Protein AF-A0A8T3V1D5-F1 (afdb_monomer_lite)

Structure (mmCIF, N/CA/C/O backbone):
data_AF-A0A8T3V1D5-F1
#
_entry.id   AF-A0A8T3V1D5-F1
#
loop_
_atom_site.group_PDB
_atom_site.id
_atom_site.type_symbol
_atom_site.label_atom_id
_atom_site.label_alt_id
_atom_site.label_comp_id
_atom_site.label_asym_id
_atom_site.label_entity_id
_atom_site.label_seq_id
_atom_site.pdbx_PDB_ins_code
_atom_site.Cartn_x
_atom_site.Cartn_y
_atom_site.Cartn_z
_atom_site.occupancy
_atom_site.B_iso_or_equiv
_atom_site.auth_seq_id
_atom_site.auth_comp_id
_atom_site.auth_asym_id
_atom_site.auth_atom_id
_atom_site.pdbx_PDB_model_num
ATOM 1 N N . MET A 1 1 ? 16.386 8.912 -8.392 1.00 61.09 1 MET A N 1
ATOM 2 C CA . MET A 1 1 ? 15.113 9.664 -8.359 1.00 61.09 1 MET A CA 1
ATOM 3 C C . MET A 1 1 ? 14.373 9.225 -7.113 1.00 61.09 1 MET A C 1
ATOM 5 O O . MET A 1 1 ? 14.290 8.027 -6.872 1.00 61.09 1 MET A O 1
ATOM 9 N N . GLU A 1 2 ? 13.910 10.160 -6.298 1.00 72.56 2 GLU A N 1
ATOM 10 C CA . GLU A 1 2 ? 13.157 9.846 -5.081 1.00 72.56 2 GLU A CA 1
ATOM 11 C C . GLU A 1 2 ? 11.675 10.071 -5.364 1.00 72.56 2 GLU A C 1
ATOM 13 O O . GLU A 1 2 ? 11.293 11.124 -5.879 1.00 72.56 2 GLU A O 1
ATOM 18 N N . THR A 1 3 ? 10.842 9.078 -5.063 1.00 81.62 3 THR A N 1
ATOM 19 C CA . THR A 1 3 ? 9.396 9.161 -5.291 1.00 81.62 3 THR A CA 1
ATOM 20 C C . THR A 1 3 ? 8.678 9.093 -3.958 1.00 81.62 3 THR A C 1
ATOM 22 O O . THR A 1 3 ? 9.106 8.416 -3.029 1.00 81.62 3 THR A O 1
ATOM 25 N N . LYS A 1 4 ? 7.585 9.839 -3.828 1.00 86.75 4 LYS A N 1
ATOM 26 C CA . LYS A 1 4 ? 6.781 9.853 -2.610 1.00 86.75 4 LYS A CA 1
ATOM 27 C C . LYS A 1 4 ? 5.651 8.841 -2.747 1.00 86.75 4 LYS A C 1
ATOM 29 O O . LYS A 1 4 ? 4.759 9.029 -3.567 1.00 86.75 4 LYS A O 1
ATOM 34 N N . LEU A 1 5 ? 5.668 7.805 -1.918 1.00 87.62 5 LEU A N 1
ATOM 35 C CA . LEU A 1 5 ? 4.566 6.862 -1.783 1.00 87.62 5 LEU A CA 1
ATOM 36 C C . LEU A 1 5 ? 3.598 7.366 -0.709 1.00 87.62 5 LEU A C 1
ATOM 38 O O . LEU A 1 5 ? 4.024 7.767 0.377 1.00 87.62 5 LEU A O 1
ATOM 42 N N . VAL A 1 6 ? 2.297 7.351 -0.999 1.00 89.88 6 VAL A N 1
ATOM 43 C CA . VAL A 1 6 ? 1.248 7.753 -0.053 1.00 89.88 6 VAL A CA 1
ATOM 44 C C . VAL A 1 6 ? 0.355 6.556 0.247 1.00 89.88 6 VAL A C 1
ATOM 46 O O . VAL A 1 6 ? -0.416 6.114 -0.599 1.00 89.88 6 VAL A O 1
ATOM 49 N N . ILE A 1 7 ? 0.450 6.047 1.471 1.00 89.88 7 ILE A N 1
ATOM 50 C CA . ILE A 1 7 ? -0.368 4.955 1.986 1.00 89.88 7 ILE A CA 1
ATOM 51 C C . ILE A 1 7 ? -1.549 5.557 2.743 1.00 89.88 7 ILE A C 1
ATOM 53 O O . ILE A 1 7 ? -1.367 6.301 3.705 1.00 89.88 7 ILE A O 1
ATOM 57 N N . ASN A 1 8 ? -2.769 5.237 2.322 1.00 90.19 8 ASN A N 1
ATOM 58 C CA . ASN A 1 8 ? -3.981 5.622 3.037 1.00 90.19 8 ASN A CA 1
ATOM 59 C C . ASN A 1 8 ? -4.513 4.411 3.797 1.00 90.19 8 ASN A C 1
ATOM 61 O O . ASN A 1 8 ? -4.872 3.417 3.171 1.00 90.19 8 ASN A O 1
ATOM 65 N N . ASP A 1 9 ? -4.582 4.505 5.124 1.00 88.69 9 ASP A N 1
ATOM 66 C CA . ASP A 1 9 ? -5.250 3.503 5.948 1.00 88.69 9 ASP A CA 1
ATOM 67 C C . ASP A 1 9 ? -6.713 3.923 6.181 1.00 88.69 9 ASP A C 1
ATOM 69 O O . ASP A 1 9 ? -6.969 4.867 6.944 1.00 88.69 9 ASP A O 1
ATOM 73 N N . PRO A 1 10 ? -7.694 3.256 5.541 1.00 87.06 10 PRO A N 1
ATOM 74 C CA . PRO A 1 10 ? -9.107 3.583 5.711 1.00 87.06 10 PRO A CA 1
ATOM 75 C C . PRO A 1 10 ? -9.615 3.271 7.125 1.00 87.06 10 PRO A C 1
ATOM 77 O O . PRO A 1 10 ? -10.577 3.897 7.568 1.00 87.06 10 PRO A O 1
ATOM 80 N N . THR A 1 11 ? -8.961 2.353 7.846 1.00 87.88 11 THR A N 1
ATOM 81 C CA . THR A 1 11 ? -9.357 1.940 9.201 1.00 87.88 11 THR A CA 1
ATOM 82 C C . THR A 1 11 ? -9.113 3.062 10.203 1.00 87.88 11 THR A C 1
ATOM 84 O O . THR A 1 11 ? -10.023 3.484 10.916 1.00 87.88 11 THR A O 1
ATOM 87 N N . SER A 1 12 ? -7.895 3.604 10.214 1.00 88.50 12 SER A N 1
ATOM 88 C CA . SER A 1 12 ? -7.513 4.718 11.085 1.00 88.50 12 SER A CA 1
ATOM 89 C C . SER A 1 12 ? -7.883 6.084 10.506 1.00 88.50 12 SER A C 1
ATOM 91 O O . SER A 1 12 ? -7.723 7.089 11.199 1.00 88.50 12 SER A O 1
ATOM 93 N N . LYS A 1 13 ? -8.342 6.140 9.245 1.00 90.06 13 LYS A N 1
ATOM 94 C CA . LYS A 1 13 ? -8.567 7.373 8.466 1.00 90.06 13 LYS A CA 1
ATOM 95 C C . LYS A 1 13 ? -7.329 8.276 8.434 1.00 90.06 13 LYS A C 1
ATOM 97 O O . LYS A 1 13 ? -7.433 9.499 8.535 1.00 90.06 13 LYS A O 1
ATOM 102 N N . LYS A 1 14 ? -6.147 7.663 8.337 1.00 90.06 14 LYS A N 1
ATOM 103 C CA . LYS A 1 14 ? -4.852 8.353 8.328 1.00 90.06 14 LYS A CA 1
ATOM 104 C C . LYS A 1 14 ? -4.127 8.108 7.016 1.00 90.06 14 LYS A C 1
ATOM 106 O O . LYS A 1 14 ? -4.186 7.018 6.453 1.00 90.06 14 LYS A O 1
ATOM 111 N N . SER A 1 15 ? -3.401 9.126 6.575 1.00 89.62 15 SER A N 1
ATOM 112 C CA . SER A 1 15 ? -2.534 9.059 5.404 1.00 89.62 15 SER A CA 1
ATOM 113 C C . SER A 1 15 ? -1.082 9.145 5.857 1.00 89.62 15 SER A C 1
ATOM 115 O O . SER A 1 15 ? -0.699 10.066 6.579 1.00 89.62 15 SER A O 1
ATOM 117 N N . TYR A 1 16 ? -0.274 8.192 5.418 1.00 88.62 16 TYR A N 1
ATOM 118 C CA . TYR A 1 16 ? 1.150 8.100 5.694 1.00 88.62 16 TYR A CA 1
ATOM 119 C C . TYR A 1 16 ? 1.894 8.307 4.388 1.00 88.62 16 TYR A C 1
ATOM 121 O O . TYR A 1 16 ? 1.673 7.582 3.423 1.00 88.62 16 TYR A O 1
ATOM 129 N N . SER A 1 17 ? 2.779 9.294 4.339 1.00 88.75 17 SER A N 1
ATOM 130 C CA . SER A 1 17 ? 3.627 9.491 3.171 1.00 88.75 17 SER A CA 1
ATOM 131 C C . 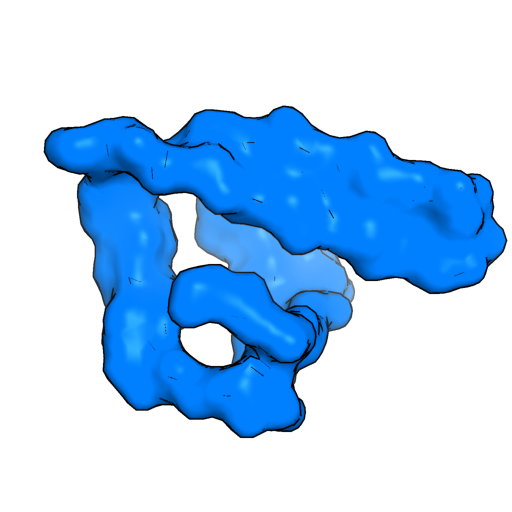SER A 1 17 ? 5.067 9.148 3.484 1.00 88.75 17 SER A C 1
ATOM 133 O O . SER A 1 17 ? 5.620 9.678 4.448 1.00 88.75 17 SER A O 1
ATOM 135 N N . LYS A 1 18 ? 5.672 8.315 2.644 1.00 86.75 18 LYS A N 1
ATOM 136 C CA . LYS A 1 18 ? 7.055 7.874 2.774 1.00 86.75 18 LYS A CA 1
ATOM 137 C C . LYS A 1 18 ? 7.797 8.151 1.475 1.00 86.75 18 LYS A C 1
ATOM 139 O O . LYS A 1 18 ? 7.292 7.862 0.393 1.00 86.75 18 LYS A O 1
ATOM 144 N N . THR A 1 19 ? 8.986 8.726 1.584 1.00 87.62 19 THR A N 1
ATOM 145 C CA . THR A 1 19 ? 9.905 8.820 0.450 1.00 87.62 19 THR A CA 1
ATOM 146 C C . THR A 1 19 ? 10.498 7.436 0.209 1.00 87.62 19 THR A C 1
ATOM 148 O O . THR A 1 19 ? 11.032 6.828 1.137 1.00 87.62 19 THR A O 1
ATOM 151 N N . VAL A 1 20 ? 10.354 6.928 -1.010 1.00 85.81 20 VAL A N 1
ATOM 152 C CA . VAL A 1 20 ? 10.893 5.643 -1.453 1.00 85.81 20 VAL A CA 1
ATOM 153 C C . VAL A 1 20 ? 12.014 5.868 -2.463 1.00 85.81 20 VAL A C 1
ATOM 155 O O . VAL A 1 20 ? 11.935 6.735 -3.341 1.00 85.81 20 VAL A O 1
ATOM 158 N N . SER A 1 21 ? 13.074 5.080 -2.309 1.00 85.94 21 SER A N 1
ATOM 159 C CA . SER A 1 21 ? 14.221 5.067 -3.213 1.00 85.94 21 SER A CA 1
ATOM 160 C C . SER A 1 21 ? 13.868 4.396 -4.541 1.00 85.94 21 SER A C 1
ATOM 162 O O . SER A 1 21 ? 12.873 3.681 -4.662 1.00 85.94 21 SER A O 1
ATOM 164 N N . THR A 1 22 ? 14.716 4.592 -5.552 1.00 81.38 22 THR A N 1
ATOM 165 C CA . THR A 1 22 ? 14.538 3.962 -6.872 1.00 81.38 22 THR A CA 1
ATOM 166 C C . THR A 1 22 ? 14.572 2.426 -6.797 1.00 81.38 22 THR A C 1
ATOM 168 O O . THR A 1 22 ? 13.852 1.760 -7.535 1.00 81.38 22 THR A O 1
ATOM 17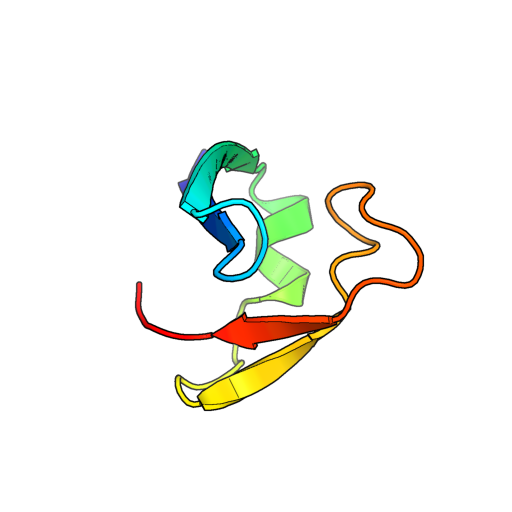1 N N . GLU A 1 23 ? 15.357 1.858 -5.879 1.00 82.50 23 GLU A N 1
ATOM 172 C CA . GLU A 1 23 ? 15.434 0.408 -5.647 1.00 82.50 23 GLU A CA 1
ATOM 173 C C . GLU A 1 23 ? 14.083 -0.156 -5.180 1.00 82.50 23 GLU A C 1
ATOM 175 O O . GLU A 1 23 ? 13.542 -1.067 -5.800 1.00 82.50 23 GLU A O 1
ATOM 180 N N . GLU A 1 24 ? 13.471 0.479 -4.179 1.00 81.44 24 GLU A N 1
ATOM 181 C CA . GLU A 1 24 ? 12.158 0.111 -3.632 1.00 81.44 24 GLU A CA 1
ATOM 182 C C . GLU A 1 24 ? 11.032 0.253 -4.664 1.00 81.44 24 GLU A C 1
ATOM 184 O O . GLU A 1 24 ? 10.130 -0.583 -4.739 1.00 81.44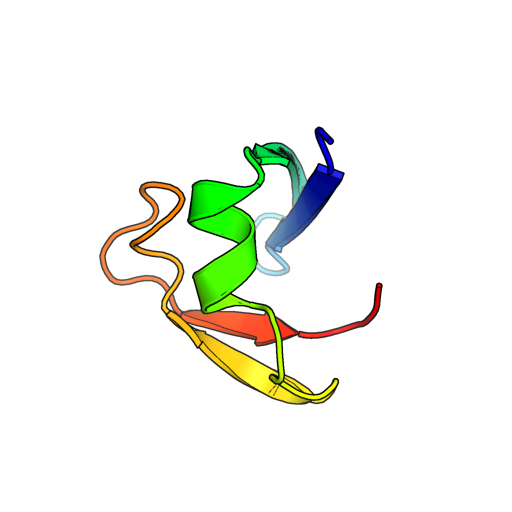 24 GLU A O 1
ATOM 189 N N . MET A 1 25 ? 11.119 1.285 -5.511 1.00 79.12 25 MET A N 1
ATOM 190 C CA . MET A 1 25 ? 10.184 1.525 -6.614 1.00 79.12 25 MET A CA 1
ATOM 191 C C . MET A 1 25 ? 10.147 0.382 -7.633 1.00 79.12 25 MET A C 1
ATOM 193 O O . MET A 1 25 ? 9.126 0.203 -8.293 1.00 79.12 25 MET A O 1
ATOM 197 N N . SER A 1 26 ? 11.209 -0.421 -7.742 1.00 81.81 26 SER A N 1
ATOM 198 C CA . SER A 1 26 ? 11.249 -1.554 -8.676 1.00 81.81 26 SER A CA 1
ATOM 199 C C . SER A 1 26 ? 10.205 -2.626 -8.345 1.00 81.81 26 SER A C 1
ATOM 201 O O . SER A 1 26 ? 9.715 -3.282 -9.257 1.00 81.81 26 SER A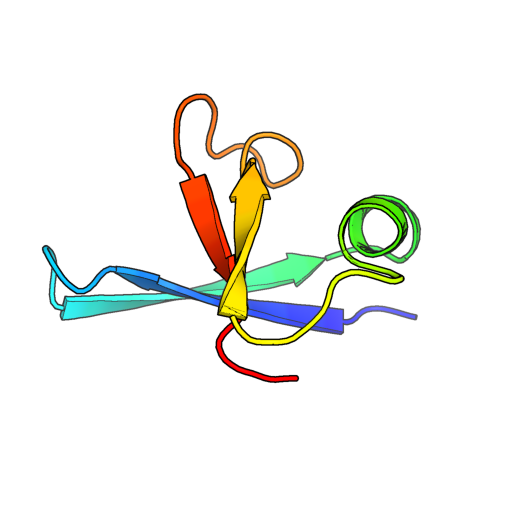 O 1
ATOM 203 N N . ASN A 1 27 ? 9.798 -2.753 -7.075 1.00 80.12 27 ASN A N 1
ATOM 204 C CA . ASN A 1 27 ? 8.739 -3.684 -6.654 1.00 80.12 27 ASN A CA 1
ATOM 205 C C . ASN A 1 27 ? 7.331 -3.231 -7.070 1.00 80.12 27 ASN A C 1
ATOM 207 O O . ASN A 1 27 ? 6.405 -4.035 -7.123 1.00 80.12 27 ASN A O 1
ATOM 211 N N . ILE A 1 28 ? 7.167 -1.938 -7.350 1.00 80.31 28 ILE A N 1
ATOM 212 C CA . ILE A 1 28 ? 5.903 -1.319 -7.768 1.00 80.31 28 ILE A CA 1
ATOM 213 C C . ILE A 1 28 ? 5.866 -1.095 -9.284 1.00 80.31 28 ILE A C 1
ATOM 215 O O . ILE A 1 28 ? 4.800 -0.908 -9.871 1.00 80.31 28 ILE A O 1
ATOM 219 N N . PHE A 1 29 ? 7.034 -1.107 -9.927 1.00 78.81 29 PHE A N 1
ATOM 220 C CA . PHE A 1 29 ? 7.190 -0.843 -11.347 1.00 78.81 29 PHE A CA 1
ATOM 221 C C . PHE A 1 29 ? 6.613 -1.997 -12.176 1.00 78.81 29 PHE A C 1
ATOM 223 O O . PHE A 1 29 ? 7.077 -3.130 -12.103 1.00 78.81 29 PHE A O 1
ATOM 230 N N . GLY A 1 30 ? 5.594 -1.702 -12.985 1.00 82.12 30 GLY A N 1
ATOM 231 C CA . GLY A 1 30 ? 4.903 -2.691 -13.822 1.00 82.12 30 GLY A CA 1
ATOM 232 C C . GLY A 1 30 ? 3.589 -3.218 -13.242 1.00 82.12 30 GLY A C 1
ATOM 233 O O . GLY A 1 30 ? 2.829 -3.845 -13.980 1.00 82.12 30 GLY A O 1
ATOM 234 N N . LEU A 1 31 ? 3.280 -2.911 -11.979 1.00 86.06 31 LEU A N 1
ATOM 235 C CA . LEU A 1 31 ? 1.964 -3.182 -11.404 1.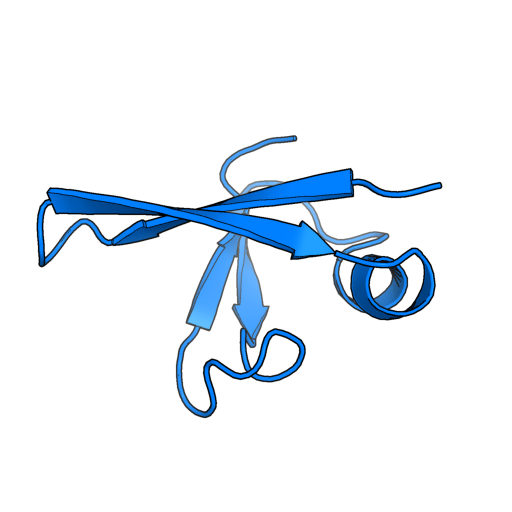00 86.06 31 LEU A CA 1
ATOM 236 C C . LEU A 1 31 ? 0.933 -2.165 -11.899 1.00 86.06 31 LEU A C 1
ATOM 238 O O . LEU A 1 31 ? 1.246 -0.997 -12.153 1.00 86.06 31 LEU A O 1
ATOM 242 N N . LYS A 1 32 ? -0.317 -2.608 -12.039 1.00 86.44 32 LYS A N 1
ATOM 243 C CA . LYS A 1 32 ? -1.418 -1.752 -12.503 1.00 86.44 32 LYS A CA 1
ATOM 244 C C . LYS A 1 32 ? -2.249 -1.204 -11.347 1.00 86.44 32 LYS A C 1
ATOM 246 O O . LYS A 1 32 ? -2.344 -1.794 -10.273 1.00 86.44 32 LYS A O 1
ATOM 251 N N . ILE A 1 33 ? -2.925 -0.082 -11.599 1.00 88.56 33 ILE A N 1
ATOM 252 C CA . ILE A 1 33 ? -3.957 0.440 -10.695 1.00 88.56 33 ILE A CA 1
ATOM 253 C C . ILE A 1 33 ? -5.025 -0.642 -10.493 1.00 88.56 33 ILE A C 1
ATOM 255 O O . ILE A 1 33 ? -5.540 -1.206 -11.458 1.00 88.56 33 ILE A O 1
ATOM 259 N N . GLY A 1 34 ? -5.353 -0.921 -9.235 1.00 87.56 34 GLY A N 1
ATOM 260 C CA . GLY A 1 34 ? -6.282 -1.965 -8.817 1.00 87.56 34 GLY A CA 1
ATOM 261 C C . GLY A 1 34 ? -5.612 -3.259 -8.356 1.00 87.56 34 GLY A C 1
ATOM 262 O O . GLY A 1 34 ? -6.282 -4.056 -7.693 1.00 87.56 34 GLY A O 1
ATOM 263 N N . GLU A 1 35 ? -4.320 -3.455 -8.632 1.00 90.06 35 GLU A N 1
ATOM 264 C CA . GLU A 1 35 ? -3.587 -4.636 -8.170 1.00 90.06 35 GLU A CA 1
ATOM 265 C C . GLU A 1 35 ? -3.204 -4.558 -6.697 1.00 90.06 35 GLU A C 1
ATOM 267 O O . GLU A 1 35 ? -2.992 -3.479 -6.132 1.00 90.06 35 GLU A O 1
ATOM 272 N N . ASP A 1 36 ? -3.142 -5.738 -6.085 1.00 89.44 36 ASP A N 1
ATOM 273 C CA . ASP A 1 36 ? -2.707 -5.926 -4.713 1.00 89.44 36 ASP A CA 1
ATOM 274 C C . ASP A 1 36 ? -1.187 -6.116 -4.671 1.00 89.44 36 ASP A C 1
ATOM 276 O O . ASP A 1 36 ? -0.610 -6.906 -5.416 1.00 89.44 36 ASP A O 1
ATOM 280 N N . LEU A 1 37 ? -0.551 -5.375 -3.776 1.00 87.25 37 LEU A N 1
ATOM 281 C CA . LEU A 1 37 ? 0.887 -5.293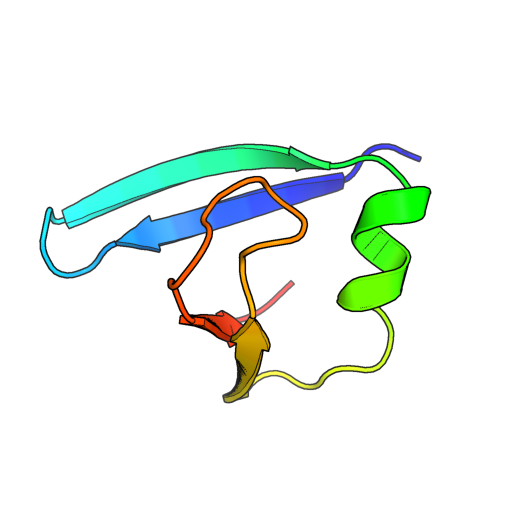 -3.575 1.00 87.25 37 LEU A CA 1
ATOM 282 C C . LEU A 1 37 ? 1.182 -5.605 -2.114 1.00 87.25 37 LEU A C 1
ATOM 284 O O . LEU A 1 37 ? 0.506 -5.120 -1.203 1.00 87.25 37 LEU A O 1
ATOM 288 N N . ASP A 1 38 ? 2.228 -6.383 -1.892 1.00 89.44 38 ASP A N 1
ATOM 289 C CA . ASP A 1 38 ? 2.757 -6.600 -0.557 1.00 89.44 38 ASP A CA 1
ATOM 290 C C . ASP A 1 38 ? 3.539 -5.365 -0.090 1.00 89.44 38 ASP A C 1
ATOM 292 O O . ASP A 1 38 ? 4.357 -4.843 -0.842 1.00 89.44 38 ASP A O 1
ATOM 296 N N . LEU A 1 39 ? 3.274 -4.862 1.118 1.00 87.19 39 LEU A N 1
ATOM 297 C CA . LEU A 1 39 ? 3.903 -3.642 1.642 1.00 87.19 39 LEU A CA 1
ATOM 298 C C . LEU A 1 39 ? 5.139 -3.928 2.511 1.00 87.19 39 LEU A C 1
ATOM 300 O O . LEU A 1 39 ? 5.680 -3.006 3.129 1.00 87.19 39 LEU A O 1
ATOM 304 N N . SER A 1 40 ? 5.633 -5.167 2.544 1.00 87.88 40 SER A N 1
ATOM 305 C CA . SER A 1 40 ? 6.815 -5.524 3.339 1.00 87.88 40 SER A CA 1
ATOM 306 C C . SER A 1 40 ? 8.078 -4.801 2.861 1.00 87.88 40 SER A C 1
ATOM 308 O O . SER A 1 40 ? 8.912 -4.443 3.686 1.00 87.88 40 SER A O 1
ATOM 310 N N . PHE A 1 41 ? 8.185 -4.469 1.564 1.00 83.94 41 PHE A N 1
ATOM 311 C CA . PHE A 1 41 ? 9.322 -3.700 1.025 1.00 83.94 41 PHE A CA 1
ATOM 312 C C . PHE A 1 41 ? 9.483 -2.341 1.729 1.00 83.94 41 PHE A C 1
ATOM 314 O O . PHE A 1 41 ? 10.560 -1.986 2.196 1.00 83.94 41 PHE A O 1
ATOM 321 N N . ILE A 1 42 ? 8.375 -1.646 2.004 1.00 84.50 42 ILE A N 1
ATOM 322 C CA . ILE A 1 42 ? 8.402 -0.391 2.769 1.00 84.50 42 ILE A CA 1
ATOM 323 C C . ILE A 1 42 ? 8.432 -0.582 4.294 1.00 84.50 42 ILE A C 1
ATOM 325 O O . ILE A 1 42 ? 8.309 0.413 5.021 1.00 84.50 42 ILE A O 1
ATOM 329 N N . GLY A 1 43 ? 8.622 -1.806 4.789 1.00 83.44 43 GLY A N 1
ATOM 330 C CA . GLY A 1 43 ? 8.680 -2.151 6.212 1.00 83.44 43 GLY A CA 1
ATOM 331 C C . GLY A 1 43 ? 7.316 -2.341 6.880 1.00 83.44 43 GLY A C 1
ATOM 332 O O . GLY A 1 43 ? 7.229 -2.267 8.105 1.00 83.44 43 GLY A O 1
ATOM 333 N N . LEU A 1 44 ? 6.247 -2.549 6.104 1.00 85.00 44 LEU A N 1
ATOM 334 C CA . LEU A 1 44 ? 4.924 -2.923 6.616 1.00 85.00 44 LEU A CA 1
ATOM 335 C C . LEU A 1 44 ? 4.705 -4.428 6.431 1.00 85.00 44 LEU A C 1
ATOM 337 O O . LEU A 1 44 ? 3.832 -4.858 5.678 1.00 85.00 44 LEU A O 1
ATOM 341 N N . ASP A 1 45 ? 5.524 -5.216 7.122 1.00 87.44 45 ASP A N 1
ATOM 342 C CA . ASP A 1 45 ? 5.486 -6.676 7.050 1.00 87.44 45 ASP A CA 1
ATOM 343 C C . ASP A 1 45 ? 4.099 -7.225 7.417 1.00 87.44 45 ASP A C 1
ATOM 345 O O . ASP A 1 45 ? 3.507 -6.852 8.435 1.00 87.44 45 ASP A O 1
ATOM 349 N N . GLY A 1 46 ? 3.561 -8.094 6.560 1.00 86.06 46 GLY A N 1
ATOM 350 C CA . GLY A 1 46 ? 2.230 -8.686 6.726 1.00 86.06 46 GLY A CA 1
ATOM 351 C C . GLY A 1 46 ? 1.056 -7.798 6.292 1.00 86.06 46 GLY A C 1
ATOM 352 O O . GLY A 1 46 ? -0.093 -8.241 6.369 1.00 86.06 46 GLY A O 1
ATOM 353 N N . TYR A 1 47 ? 1.310 -6.583 5.797 1.00 86.81 47 TYR A N 1
ATOM 354 C CA . TYR A 1 47 ? 0.275 -5.727 5.218 1.00 86.81 47 TYR A CA 1
ATOM 355 C C . TYR A 1 47 ? 0.257 -5.827 3.695 1.00 86.81 47 TYR A C 1
ATOM 357 O O . TYR A 1 47 ? 1.289 -5.824 3.028 1.00 86.81 47 TYR A O 1
ATOM 365 N N . LYS A 1 48 ? -0.955 -5.826 3.137 1.00 89.12 48 LYS A N 1
ATOM 366 C CA . LYS A 1 48 ? -1.188 -5.704 1.697 1.00 89.12 48 LYS A CA 1
ATOM 367 C C . LYS A 1 48 ? -1.888 -4.392 1.397 1.00 89.12 48 LYS A C 1
ATOM 369 O O . LYS A 1 48 ? -2.828 -4.006 2.091 1.00 89.12 48 LYS A O 1
ATOM 374 N N . GLY A 1 49 ? -1.414 -3.717 0.364 1.00 88.69 49 GLY A N 1
ATOM 375 C CA . GLY A 1 49 ? -2.008 -2.506 -0.174 1.00 88.69 49 GLY A CA 1
ATOM 376 C C . GLY A 1 49 ? -2.582 -2.765 -1.556 1.00 88.69 49 GLY A C 1
ATOM 377 O O . GLY A 1 49 ? -2.201 -3.714 -2.230 1.00 88.69 49 GLY A O 1
ATOM 378 N N . LYS A 1 50 ? -3.476 -1.885 -1.993 1.00 91.44 50 LYS A N 1
ATOM 379 C CA . LYS A 1 50 ? -3.945 -1.844 -3.375 1.00 91.44 50 LYS A CA 1
ATOM 380 C C . LYS A 1 50 ? -3.434 -0.572 -4.027 1.00 91.44 50 LYS A C 1
ATOM 382 O O . LYS A 1 50 ? -3.531 0.499 -3.426 1.00 91.44 50 LYS A O 1
ATOM 387 N N . ILE A 1 51 ? -2.918 -0.673 -5.247 1.00 90.25 51 ILE A N 1
ATOM 388 C CA . ILE A 1 51 ? -2.500 0.508 -6.003 1.00 90.25 51 ILE A CA 1
ATOM 389 C C . ILE A 1 51 ? -3.751 1.275 -6.417 1.00 90.25 51 ILE A C 1
ATOM 391 O O . ILE A 1 51 ? -4.583 0.768 -7.165 1.00 90.25 51 ILE A O 1
ATOM 395 N N . THR A 1 52 ? -3.894 2.502 -5.932 1.00 89.19 52 THR A N 1
ATOM 396 C CA . THR A 1 52 ? -5.053 3.356 -6.226 1.00 89.19 52 THR A CA 1
ATOM 397 C C . THR A 1 52 ? -4.759 4.435 -7.269 1.00 89.19 52 THR A C 1
ATOM 399 O O . THR A 1 52 ? -5.700 4.983 -7.837 1.00 89.19 52 THR A O 1
ATOM 402 N N . GLY A 1 53 ? -3.486 4.711 -7.569 1.00 82.44 53 GLY A N 1
ATOM 403 C CA . GLY A 1 53 ? -3.053 5.682 -8.578 1.00 82.44 53 GLY A CA 1
ATOM 404 C C . GLY A 1 53 ? -1.654 6.237 -8.296 1.00 82.44 53 GLY A C 1
ATOM 405 O O . GLY A 1 53 ? -1.171 6.136 -7.166 1.00 82.44 53 GLY A O 1
ATOM 406 N N . GLY A 1 54 ? -1.016 6.806 -9.321 1.00 74.06 54 GLY A N 1
ATOM 407 C CA . GLY A 1 54 ? 0.331 7.384 -9.276 1.00 74.06 54 GLY A CA 1
ATOM 408 C C . GLY A 1 54 ? 0.791 7.840 -10.650 1.00 74.06 54 GLY A C 1
ATOM 409 O O . GLY A 1 54 ? 0.432 7.145 -11.627 1.00 74.06 54 GLY A O 1
#

Foldseek 3Di:
DWDKDWDQDPVVRDIDIDTDDPVLCVQVPPDDQQDKGQCVSVVPHPDIDGRNDD

Radius of gyration: 10.79 Å; chains: 1; bounding box: 25×18×25 Å

InterPro domains:
  IPR001377 Small ribosomal subunit protein eS6 [PF01092] (4-54)

Secondary structure (DSSP, 8-state):
--EEEEEEETTTTEEEEEEE-HHHHTTTTTPPTT-EEE-TTTT-TT-EEE----

Organism: NCBI:txid2898728

Sequence (54 aa):
METKLVINDPTSKKSYSKTVSTEEMSNIFGLKIGEDLDLSFIGLDGYKGKITGG

pLDDT: mean 85.46, std 5.26, range [61.09, 91.44]